Protein AF-A0A6A8MG84-F1 (afdb_monomer)

pLDDT: mean 74.27, std 8.06, range [49.62, 83.44]

Sequence (90 aa):
MKKWYEKYRKQGRYLLLGILALVTLAAPWSKKAELGDLLVIPWLLILFEEANYYLAKKYRPLAAILLACLLDFLAAALYLAYNFWISGIR

Solvent-accessible surface area (backbone atoms only — not comparable to full-atom values): 4833 Å² total; per-residue (Å²): 111,71,71,57,55,55,50,54,51,51,51,51,51,54,51,49,53,52,52,49,50,52,51,32,68,46,18,56,79,71,77,40,40,69,59,13,62,64,44,43,55,61,50,44,51,54,49,37,54,51,43,34,57,56,28,52,75,76,43,64,61,67,65,22,47,54,50,27,53,51,50,46,52,50,51,51,52,52,49,53,52,49,52,53,52,55,61,72,74,104

Foldseek 3Di:
DVVVVVVVVVVVLVVVLVVLVVCLLCCLVVVNNVVSVVSLVVSLVSQLVVQQVVCVVPHDNVVSNVVSVVVSVVVVVVSVVSSVVSVVVD

Radius of gyration: 15.6 Å; Cα contacts (8 Å, |Δi|>4): 44; chains: 1; bounding box: 34×24×51 Å

Nearest PDB structures (foldseek):
  4v48-assembly1_BT  TM=6.109E-01  e=3.850E+00  Escherichia coli
  8b0x-assembly1_T  TM=6.186E-01  e=4.084E+00  Escherichia coli B
  6gow-assembly1_E  TM=4.979E-01  e=9.322E+00  Bacillus subtilis

Mean predicted aligned error: 8.86 Å

Secondary structure (DSSP, 8-state):
-HHHHHHHHHHHHHHHHHHHHHHHHHGGGGT-HHHHHHHHHHHHHHHHHHHHHHHHTTS-HHHHHHHHHHHHHHHHHHHHHHHHHHHHH-

Structure (mmCIF, N/CA/C/O backbone):
data_AF-A0A6A8MG84-F1
#
_entry.id   AF-A0A6A8MG84-F1
#
loop_
_atom_site.group_PDB
_atom_site.id
_atom_site.type_symbol
_atom_site.label_atom_id
_atom_site.label_alt_id
_atom_site.label_comp_id
_atom_site.label_asym_id
_atom_site.label_entity_id
_atom_site.label_seq_id
_atom_site.pdbx_PDB_ins_code
_atom_site.Cartn_x
_atom_site.Cartn_y
_atom_site.Cartn_z
_atom_site.occupancy
_atom_site.B_iso_or_equiv
_atom_site.auth_seq_id
_atom_site.auth_comp_id
_atom_site.auth_asym_id
_atom_site.auth_atom_id
_atom_site.pdbx_PDB_model_num
ATOM 1 N N . MET A 1 1 ? -0.307 15.090 27.031 1.00 49.62 1 MET A N 1
ATOM 2 C CA . MET A 1 1 ? 0.788 14.674 26.119 1.00 49.62 1 MET A CA 1
ATOM 3 C C . MET A 1 1 ? 0.470 13.446 25.255 1.00 49.62 1 MET A C 1
ATOM 5 O O . MET A 1 1 ? 0.732 13.526 24.063 1.00 49.62 1 MET A O 1
ATOM 9 N N . LYS A 1 2 ? -0.148 12.362 25.766 1.00 53.53 2 LYS A N 1
ATOM 10 C CA . LYS A 1 2 ? -0.503 11.158 24.963 1.00 53.53 2 LYS A CA 1
ATOM 11 C C . LYS A 1 2 ? -1.269 11.447 23.654 1.00 53.53 2 LYS A C 1
ATOM 13 O O . LYS A 1 2 ? -0.873 10.962 22.603 1.00 53.53 2 LYS A O 1
ATOM 18 N N . LYS A 1 3 ? -2.289 12.317 23.696 1.00 56.34 3 LYS A N 1
ATOM 19 C CA . LYS A 1 3 ? -3.100 12.682 22.512 1.00 56.34 3 LYS A CA 1
ATOM 20 C C . LYS A 1 3 ? -2.324 13.437 21.421 1.00 56.34 3 LYS A C 1
ATOM 22 O O . LYS A 1 3 ? -2.682 13.345 20.253 1.00 56.34 3 LYS A O 1
ATOM 27 N N . TRP A 1 4 ? -1.282 14.189 21.790 1.00 53.66 4 TRP A N 1
ATOM 28 C CA . TRP A 1 4 ? -0.431 14.908 20.833 1.00 53.66 4 TRP A CA 1
ATOM 29 C C . TRP A 1 4 ? 0.444 13.896 20.090 1.00 53.66 4 TRP A C 1
ATOM 31 O O . TRP A 1 4 ? 0.360 13.792 18.873 1.00 53.66 4 TRP A O 1
ATOM 41 N N . TYR A 1 5 ? 1.151 13.037 20.827 1.00 58.31 5 TYR A N 1
ATOM 42 C CA . TYR A 1 5 ? 2.000 11.995 20.247 1.00 58.31 5 TYR A CA 1
ATOM 43 C C . TYR A 1 5 ? 1.228 11.044 19.314 1.00 58.31 5 TYR A C 1
ATOM 45 O O . TYR A 1 5 ? 1.680 10.758 18.212 1.00 58.31 5 TYR A O 1
ATOM 53 N N . GLU A 1 6 ? 0.016 10.625 19.692 1.00 63.06 6 GLU A N 1
ATOM 54 C CA . GLU A 1 6 ? -0.846 9.802 18.829 1.00 63.06 6 GLU A CA 1
ATOM 55 C C . GLU A 1 6 ? -1.291 10.520 17.545 1.00 63.06 6 GLU A C 1
ATOM 57 O O . GLU A 1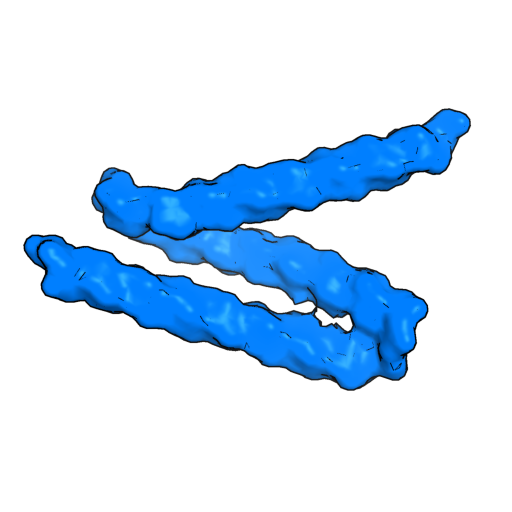 6 ? -1.371 9.890 16.487 1.00 63.06 6 GLU A O 1
ATOM 62 N N . LYS A 1 7 ? -1.549 11.835 17.605 1.00 60.75 7 LYS A N 1
ATOM 63 C CA . LYS A 1 7 ? -1.949 12.636 16.438 1.00 60.75 7 LYS A CA 1
ATOM 64 C C . LYS A 1 7 ? -0.797 12.793 15.440 1.00 60.75 7 LYS A C 1
ATOM 66 O O . LYS A 1 7 ? -0.996 12.538 14.254 1.00 60.75 7 LYS A O 1
ATOM 71 N N . TYR A 1 8 ? 0.401 13.143 15.911 1.00 64.88 8 TYR A N 1
ATOM 72 C CA . TYR A 1 8 ? 1.578 13.294 15.044 1.00 64.88 8 TYR A CA 1
ATOM 73 C C . TYR A 1 8 ? 2.105 11.947 14.540 1.00 64.88 8 TYR A C 1
ATOM 75 O O . TYR A 1 8 ? 2.539 11.857 13.396 1.00 64.88 8 TYR A O 1
ATOM 83 N N . ARG A 1 9 ? 1.976 10.869 15.326 1.00 72.38 9 ARG A N 1
ATOM 84 C CA . ARG A 1 9 ? 2.290 9.506 14.871 1.00 72.38 9 ARG A CA 1
ATOM 85 C C . ARG A 1 9 ? 1.398 9.077 13.704 1.00 72.38 9 ARG A C 1
ATOM 87 O O . ARG A 1 9 ? 1.898 8.492 12.748 1.00 72.38 9 ARG A O 1
ATOM 94 N N . LYS A 1 10 ? 0.098 9.393 13.748 1.00 70.25 10 LYS A N 1
ATOM 95 C CA . LYS A 1 10 ? -0.821 9.145 12.623 1.00 70.25 10 LYS A CA 1
ATOM 96 C C . LYS A 1 10 ? -0.462 9.976 11.396 1.00 70.25 10 LYS A C 1
ATOM 98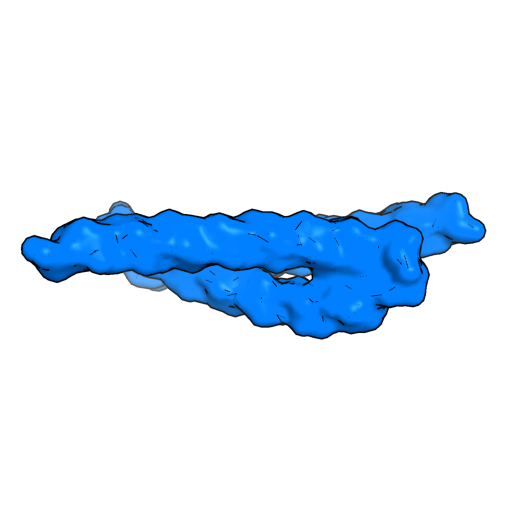 O O . LYS A 1 10 ? -0.367 9.426 10.308 1.00 70.25 10 LYS A O 1
ATOM 103 N N . GLN A 1 11 ? -0.208 11.272 11.574 1.00 74.56 11 GLN A N 1
ATOM 104 C CA . GLN A 1 11 ? 0.209 12.145 10.473 1.00 74.56 11 GLN A CA 1
ATOM 105 C C . GLN A 1 11 ? 1.508 11.659 9.821 1.00 74.56 11 GLN A C 1
ATOM 107 O O . GLN A 1 11 ? 1.568 11.579 8.601 1.00 74.56 11 GLN A O 1
ATOM 112 N N . GLY A 1 12 ? 2.498 11.247 10.618 1.00 77.19 12 GLY A N 1
ATOM 113 C CA . GLY A 1 12 ? 3.744 10.669 10.117 1.00 77.19 12 GLY A CA 1
ATOM 114 C C . GLY A 1 12 ? 3.530 9.386 9.312 1.00 77.19 12 GLY A C 1
ATOM 115 O O . GLY A 1 12 ? 4.131 9.238 8.254 1.00 77.19 12 GLY A O 1
ATOM 116 N N . ARG A 1 13 ? 2.629 8.491 9.751 1.00 78.50 13 ARG A N 1
ATOM 117 C CA . ARG A 1 13 ? 2.270 7.279 8.987 1.00 78.50 13 ARG A CA 1
ATOM 118 C C . ARG A 1 13 ? 1.619 7.613 7.641 1.00 78.50 13 ARG A C 1
ATOM 120 O O . ARG A 1 13 ? 2.021 7.033 6.640 1.00 78.50 13 ARG A O 1
ATOM 127 N N . TYR A 1 14 ? 0.672 8.554 7.588 1.00 78.56 14 TYR A N 1
ATOM 128 C CA . TYR A 1 14 ? 0.060 8.960 6.311 1.00 78.56 14 TYR A CA 1
ATOM 129 C C . TYR A 1 14 ? 1.050 9.657 5.380 1.00 78.56 14 TYR A C 1
ATOM 131 O O . TYR A 1 14 ? 1.005 9.446 4.172 1.00 78.56 14 TYR A O 1
ATOM 139 N N . LEU A 1 15 ? 1.958 10.460 5.937 1.00 81.06 15 LEU A N 1
ATOM 140 C CA . LEU A 1 15 ? 3.001 11.117 5.158 1.00 81.06 15 LEU A CA 1
ATOM 141 C C . LEU A 1 15 ? 3.956 10.080 4.548 1.00 81.06 15 LEU A C 1
ATOM 143 O O . LEU A 1 15 ? 4.245 10.142 3.359 1.00 81.06 15 LEU A O 1
ATOM 147 N N . LEU A 1 16 ? 4.369 9.082 5.340 1.00 81.88 16 LEU A N 1
ATOM 148 C CA . LEU A 1 16 ? 5.155 7.937 4.873 1.00 81.88 16 LEU A CA 1
ATOM 149 C C . LEU A 1 16 ? 4.426 7.148 3.784 1.00 81.88 16 LEU A C 1
ATOM 151 O O . LEU A 1 16 ? 5.033 6.866 2.761 1.00 81.88 16 LEU A O 1
ATOM 155 N N . LEU A 1 17 ? 3.137 6.845 3.96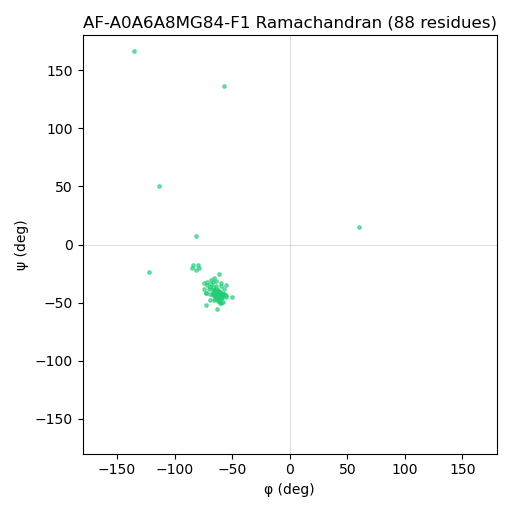3 1.00 82.19 17 LEU A N 1
ATOM 156 C CA . LEU A 1 17 ? 2.304 6.178 2.954 1.00 82.19 17 LEU A CA 1
ATOM 157 C C . LEU A 1 17 ? 2.241 6.957 1.635 1.00 82.19 17 LEU A C 1
ATOM 159 O O . LEU A 1 17 ? 2.335 6.356 0.567 1.00 82.19 17 LEU A O 1
ATOM 163 N N . GLY A 1 18 ? 2.095 8.282 1.709 1.00 81.00 18 GLY A N 1
ATOM 164 C CA . GLY A 1 18 ? 2.083 9.152 0.534 1.00 81.00 18 GLY A CA 1
ATOM 165 C C . GLY A 1 18 ? 3.433 9.189 -0.181 1.00 81.00 18 GLY A C 1
ATOM 166 O O . GLY A 1 18 ? 3.482 9.068 -1.402 1.00 81.00 18 GLY A O 1
ATOM 167 N N . ILE A 1 19 ? 4.536 9.291 0.568 1.00 82.50 19 ILE A N 1
ATOM 168 C CA . ILE A 1 19 ? 5.893 9.224 0.005 1.00 82.50 19 ILE A CA 1
ATOM 169 C C . ILE A 1 19 ? 6.130 7.859 -0.644 1.00 82.50 19 ILE A C 1
ATOM 171 O O . ILE A 1 19 ? 6.639 7.802 -1.761 1.00 82.50 19 ILE A O 1
ATOM 175 N N . LEU A 1 20 ? 5.728 6.772 0.024 1.00 83.38 20 LEU A N 1
ATOM 176 C CA . LEU A 1 20 ? 5.865 5.420 -0.504 1.00 83.38 20 LEU A CA 1
ATOM 177 C C . LEU A 1 20 ? 5.124 5.301 -1.839 1.00 83.38 20 LEU A C 1
ATOM 179 O O . LEU A 1 20 ? 5.762 4.923 -2.812 1.00 83.38 20 LEU A O 1
ATOM 183 N N . ALA A 1 21 ? 3.857 5.736 -1.903 1.00 80.94 21 ALA A N 1
ATOM 184 C CA . ALA A 1 21 ? 3.034 5.725 -3.117 1.00 80.94 21 ALA A CA 1
ATOM 185 C C . ALA A 1 21 ? 3.695 6.465 -4.290 1.00 80.94 21 ALA A C 1
ATOM 187 O O . ALA A 1 21 ? 3.723 5.969 -5.417 1.00 80.94 21 ALA A O 1
ATOM 188 N N . LEU A 1 22 ? 4.249 7.655 -4.026 1.00 82.25 22 LEU A N 1
ATOM 189 C CA . LEU A 1 22 ? 4.949 8.447 -5.038 1.00 82.25 22 LEU A CA 1
ATOM 190 C C . LEU A 1 22 ? 6.179 7.709 -5.570 1.00 82.25 22 LEU A C 1
ATOM 192 O O . LEU A 1 22 ? 6.394 7.675 -6.779 1.00 82.25 22 LEU A O 1
ATOM 196 N N . VAL A 1 23 ? 6.963 7.089 -4.684 1.00 81.81 23 VAL A N 1
ATOM 197 C CA . VAL A 1 23 ? 8.140 6.304 -5.076 1.00 81.81 23 VAL A CA 1
ATOM 198 C C . VAL A 1 23 ? 7.728 5.072 -5.884 1.00 81.81 23 VAL A C 1
ATOM 200 O O . VAL A 1 23 ? 8.364 4.787 -6.897 1.00 81.81 23 VAL A O 1
ATOM 203 N N . THR A 1 24 ? 6.650 4.379 -5.507 1.00 81.50 24 THR A N 1
ATOM 204 C CA . THR A 1 24 ? 6.169 3.192 -6.234 1.00 81.50 24 THR A CA 1
ATOM 205 C C . THR A 1 24 ? 5.697 3.529 -7.646 1.00 81.50 24 THR A C 1
ATOM 207 O O . THR A 1 24 ? 6.016 2.807 -8.587 1.00 81.50 24 THR A O 1
ATOM 210 N N . LEU A 1 25 ? 4.974 4.643 -7.808 1.00 80.19 25 LEU A N 1
ATOM 211 C CA . LEU A 1 25 ? 4.471 5.107 -9.106 1.00 80.19 25 LEU A CA 1
ATOM 212 C C . LEU A 1 25 ? 5.571 5.714 -9.984 1.00 80.19 25 LEU A C 1
ATOM 214 O O . LEU A 1 25 ? 5.535 5.575 -11.202 1.00 80.19 25 LEU A O 1
ATOM 218 N N . ALA A 1 26 ? 6.567 6.374 -9.393 1.00 81.75 26 ALA A N 1
ATOM 219 C CA . ALA A 1 26 ? 7.678 6.965 -10.139 1.00 81.75 26 ALA A CA 1
ATOM 220 C C . ALA A 1 26 ? 8.769 5.942 -10.512 1.00 81.75 26 ALA A C 1
ATOM 222 O O . ALA A 1 26 ? 9.528 6.162 -11.461 1.00 81.75 26 ALA A O 1
ATOM 223 N N . ALA A 1 27 ? 8.864 4.815 -9.799 1.00 81.06 27 ALA A N 1
ATOM 224 C CA . ALA A 1 27 ? 9.895 3.800 -10.017 1.00 81.06 27 ALA A CA 1
ATOM 225 C C . ALA A 1 27 ? 9.967 3.260 -11.469 1.00 81.06 27 ALA A C 1
ATOM 227 O O . ALA A 1 27 ? 11.081 3.220 -12.012 1.00 81.06 27 ALA A O 1
ATOM 228 N N . PRO A 1 28 ? 8.850 2.958 -12.164 1.00 76.31 28 PRO A N 1
ATOM 229 C CA . PRO A 1 28 ? 8.857 2.505 -13.564 1.00 76.31 28 PRO A CA 1
ATOM 230 C C . PRO A 1 28 ? 9.488 3.516 -14.542 1.00 76.31 28 PRO A C 1
ATOM 232 O O . PRO A 1 28 ? 10.238 3.142 -15.456 1.00 76.31 28 PRO A O 1
ATOM 235 N N . TRP A 1 29 ? 9.289 4.819 -14.303 1.00 77.88 29 TRP A N 1
ATOM 236 C CA . TRP A 1 29 ? 9.897 5.896 -15.098 1.00 77.88 29 TRP A CA 1
ATOM 237 C C . TRP A 1 29 ? 11.416 5.948 -14.937 1.00 77.88 29 TRP A C 1
ATOM 239 O O . TRP A 1 29 ? 12.134 6.231 -15.895 1.00 77.88 29 TRP A O 1
ATOM 249 N N . SER A 1 30 ? 11.933 5.590 -13.761 1.00 76.94 30 SER A N 1
ATOM 250 C CA . SER A 1 30 ? 13.364 5.674 -13.434 1.00 76.94 30 SER A CA 1
ATOM 251 C C . SER A 1 30 ? 14.221 4.502 -13.943 1.00 76.94 30 SER A C 1
ATOM 253 O O . SER A 1 30 ? 15.396 4.413 -13.596 1.00 76.94 30 SER A O 1
ATOM 255 N N . LYS A 1 31 ? 13.646 3.591 -14.749 1.00 72.38 31 LYS A N 1
ATOM 256 C CA . LYS A 1 31 ? 14.256 2.299 -15.148 1.00 72.38 31 LYS A CA 1
ATOM 257 C C . LYS A 1 31 ? 14.572 1.369 -13.961 1.00 72.38 31 LYS A C 1
ATOM 259 O O . LYS A 1 31 ? 15.293 0.395 -14.129 1.00 72.38 31 LYS A O 1
ATOM 264 N N . LYS A 1 32 ? 14.012 1.643 -12.778 1.00 79.56 32 LYS A N 1
ATOM 265 C CA . LYS A 1 32 ? 14.112 0.808 -11.572 1.00 79.56 32 LYS A CA 1
ATOM 266 C C . LYS A 1 32 ? 12.742 0.235 -11.202 1.00 79.56 32 LYS A C 1
ATOM 268 O O . LYS A 1 32 ? 12.297 0.380 -10.067 1.00 79.56 32 LYS A O 1
ATOM 273 N N . ALA A 1 33 ? 12.058 -0.370 -12.174 1.00 76.06 33 ALA A N 1
ATOM 274 C CA . ALA A 1 33 ? 10.719 -0.934 -11.982 1.00 76.06 33 ALA A CA 1
ATOM 275 C C . ALA A 1 33 ? 10.692 -1.982 -10.853 1.00 76.06 33 ALA A C 1
ATOM 277 O O . ALA A 1 33 ? 9.808 -1.926 -10.008 1.00 76.06 33 ALA A O 1
ATOM 278 N N . GLU A 1 34 ? 11.743 -2.801 -10.741 1.00 80.25 34 GLU A N 1
ATOM 279 C CA . GLU A 1 34 ? 11.912 -3.809 -9.679 1.00 80.25 34 GLU A CA 1
ATOM 280 C C . GLU A 1 34 ? 11.831 -3.220 -8.260 1.00 80.25 34 GLU A C 1
ATOM 282 O O . GLU A 1 34 ? 11.313 -3.844 -7.338 1.00 80.25 34 GLU A O 1
ATOM 287 N N . LEU A 1 35 ? 12.319 -1.988 -8.075 1.00 79.12 35 LEU A N 1
ATOM 288 C CA . LEU A 1 35 ? 12.246 -1.266 -6.802 1.00 79.12 35 LEU A CA 1
ATOM 289 C C . LEU A 1 35 ? 10.814 -0.809 -6.501 1.00 79.12 35 LEU A C 1
ATOM 291 O O . LEU A 1 35 ? 10.408 -0.795 -5.344 1.00 79.12 35 LEU A O 1
ATOM 295 N N . GLY A 1 36 ? 10.050 -0.452 -7.535 1.00 78.56 36 GLY A N 1
ATOM 296 C CA . GLY A 1 36 ? 8.620 -0.171 -7.425 1.00 78.56 36 GLY A CA 1
ATOM 297 C C . GLY A 1 36 ? 7.836 -1.422 -7.048 1.00 78.56 36 GLY A C 1
ATOM 298 O O . GLY A 1 36 ? 7.084 -1.389 -6.079 1.00 78.56 36 GLY A O 1
ATOM 299 N N . ASP A 1 37 ? 8.090 -2.537 -7.730 1.00 78.38 37 ASP A N 1
ATOM 300 C CA . ASP A 1 37 ? 7.434 -3.818 -7.456 1.00 78.38 37 ASP A CA 1
ATOM 301 C C . ASP A 1 37 ? 7.719 -4.298 -6.022 1.00 78.38 37 ASP A C 1
ATOM 303 O O . ASP A 1 37 ? 6.813 -4.731 -5.308 1.00 78.38 37 ASP A O 1
ATOM 307 N N . LEU A 1 38 ? 8.960 -4.137 -5.545 1.00 82.69 38 LEU A N 1
ATOM 308 C CA . LEU A 1 38 ? 9.333 -4.462 -4.166 1.00 82.69 38 LEU A CA 1
ATOM 309 C C . LEU A 1 38 ? 8.597 -3.582 -3.142 1.00 82.69 38 LEU A C 1
ATOM 311 O O . LEU A 1 38 ? 8.225 -4.056 -2.069 1.00 82.69 38 LEU A O 1
ATOM 315 N N . LEU A 1 39 ? 8.404 -2.297 -3.452 1.00 82.69 39 LEU A N 1
ATOM 316 C CA . LEU A 1 39 ? 7.786 -1.323 -2.551 1.00 82.69 39 LEU A CA 1
ATOM 317 C C . LEU A 1 39 ? 6.251 -1.342 -2.600 1.00 82.69 39 LEU A C 1
ATOM 319 O O . LEU A 1 39 ? 5.621 -0.870 -1.652 1.00 82.69 39 LEU A O 1
ATOM 323 N N . VAL A 1 40 ? 5.638 -1.914 -3.643 1.00 81.69 40 VAL A N 1
ATOM 324 C CA . VAL A 1 40 ? 4.172 -1.976 -3.770 1.00 81.69 40 VAL A CA 1
ATOM 325 C C . VAL A 1 40 ? 3.555 -2.911 -2.735 1.00 81.69 40 VAL A C 1
ATOM 327 O O . VAL A 1 40 ? 2.514 -2.597 -2.170 1.00 81.69 40 VAL A O 1
ATOM 330 N N . ILE A 1 41 ? 4.224 -4.021 -2.414 1.00 79.56 41 ILE A N 1
ATOM 331 C CA . ILE A 1 41 ? 3.755 -4.995 -1.418 1.00 79.56 41 ILE A CA 1
ATOM 332 C C . ILE A 1 41 ? 3.658 -4.373 -0.013 1.00 79.56 41 ILE A C 1
ATOM 334 O O . ILE A 1 41 ? 2.576 -4.409 0.576 1.00 79.56 41 ILE A O 1
ATOM 338 N N . PRO A 1 42 ? 4.727 -3.773 0.554 1.00 77.62 42 PRO A N 1
ATOM 339 C CA . PRO A 1 42 ? 4.637 -3.115 1.852 1.00 77.62 42 PRO A CA 1
ATOM 340 C C . PRO A 1 42 ? 3.689 -1.912 1.822 1.00 77.62 42 PRO A C 1
ATOM 342 O O . PRO A 1 42 ? 3.029 -1.645 2.822 1.00 77.62 42 PRO A O 1
ATOM 345 N N . TRP A 1 43 ? 3.564 -1.212 0.690 1.00 80.00 43 TRP A N 1
ATOM 346 C CA . TRP A 1 43 ? 2.579 -0.142 0.540 1.00 80.00 43 TRP A CA 1
ATOM 347 C C . TRP A 1 43 ? 1.137 -0.647 0.676 1.00 80.00 43 TRP A C 1
ATOM 349 O O . TRP A 1 43 ? 0.369 -0.090 1.463 1.00 80.00 43 TRP A O 1
ATOM 359 N N . LEU A 1 44 ? 0.797 -1.732 -0.027 1.00 77.81 44 LEU A N 1
ATOM 360 C CA . LEU A 1 44 ? -0.516 -2.377 0.031 1.00 77.81 44 LEU A CA 1
ATOM 361 C C . LEU A 1 44 ? -0.808 -2.934 1.426 1.00 77.81 44 LEU A C 1
ATOM 363 O O . LEU A 1 44 ? -1.884 -2.703 1.957 1.00 77.81 44 LEU A O 1
ATOM 367 N N . LEU A 1 45 ? 0.165 -3.577 2.079 1.00 78.94 45 LEU A N 1
ATOM 368 C CA . LEU A 1 45 ? 0.005 -4.071 3.453 1.00 78.94 45 LEU A CA 1
ATOM 369 C C . LEU A 1 45 ? -0.340 -2.954 4.447 1.00 78.94 45 LEU A C 1
ATOM 371 O O . LEU A 1 45 ? -1.223 -3.120 5.287 1.00 78.94 45 LEU A O 1
ATOM 375 N N . ILE A 1 46 ? 0.334 -1.804 4.356 1.00 78.81 46 ILE A N 1
ATOM 376 C CA . ILE A 1 46 ? 0.052 -0.677 5.254 1.00 78.81 46 ILE A CA 1
ATOM 377 C C . ILE A 1 46 ? -1.318 -0.061 4.924 1.00 78.81 46 ILE A C 1
ATOM 379 O O . ILE A 1 46 ? -2.057 0.300 5.841 1.00 78.81 46 ILE A O 1
ATOM 383 N N . LEU A 1 47 ? -1.684 0.036 3.641 1.00 78.06 47 LEU A N 1
ATOM 384 C CA . LEU A 1 47 ? -3.021 0.465 3.218 1.00 78.06 47 LEU A CA 1
ATOM 385 C C . LEU A 1 47 ? -4.116 -0.467 3.749 1.00 78.06 47 LEU A C 1
ATOM 387 O O . LEU A 1 47 ? -5.108 0.024 4.287 1.00 78.06 47 LEU A O 1
ATOM 391 N N . PHE A 1 48 ? -3.906 -1.781 3.674 1.00 75.69 48 PHE A N 1
ATOM 392 C CA . PHE A 1 48 ? -4.812 -2.800 4.192 1.00 75.69 48 PHE A CA 1
ATOM 393 C C . PHE A 1 48 ? -5.035 -2.670 5.698 1.00 75.69 48 PHE A C 1
ATOM 395 O O . PHE A 1 48 ? -6.177 -2.647 6.161 1.00 75.69 48 PHE A O 1
ATOM 402 N N . GLU A 1 49 ? -3.956 -2.564 6.484 1.00 76.44 49 GLU A N 1
ATOM 403 C CA . GLU A 1 49 ? -4.045 -2.378 7.938 1.00 76.44 49 GLU A CA 1
ATOM 404 C C . GLU A 1 49 ? -4.835 -1.117 8.294 1.00 76.44 49 GLU A C 1
ATOM 406 O O . GLU A 1 49 ? -5.678 -1.124 9.197 1.00 76.44 49 GLU A O 1
ATOM 411 N N . GLU A 1 50 ? -4.580 -0.030 7.571 1.00 75.38 50 GLU A N 1
ATOM 412 C CA . GLU A 1 50 ? -5.202 1.255 7.844 1.00 75.38 50 GLU A CA 1
ATOM 413 C C . GLU A 1 50 ? -6.683 1.249 7.428 1.00 75.38 50 GLU A C 1
ATOM 415 O O . GLU A 1 50 ? -7.542 1.698 8.194 1.00 75.38 50 GLU A O 1
ATOM 420 N N . ALA A 1 51 ? -7.012 0.658 6.274 1.00 72.69 51 ALA A N 1
ATOM 421 C CA . ALA A 1 51 ? -8.384 0.438 5.824 1.00 72.69 51 ALA A CA 1
ATOM 422 C C . ALA A 1 51 ? -9.159 -0.438 6.816 1.00 72.69 51 ALA A C 1
ATOM 424 O O . ALA A 1 51 ? -10.261 -0.067 7.225 1.00 72.69 51 ALA A O 1
ATOM 425 N N . ASN A 1 52 ? -8.564 -1.539 7.286 1.00 71.12 52 ASN A N 1
ATOM 426 C CA . ASN A 1 52 ? -9.153 -2.391 8.318 1.00 71.12 52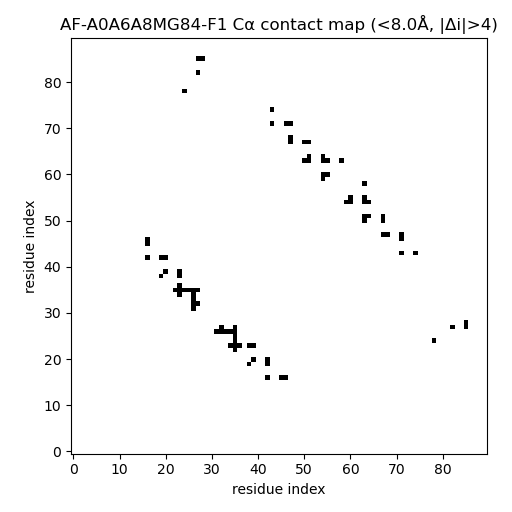 ASN A CA 1
ATOM 427 C C . ASN A 1 52 ? -9.396 -1.638 9.621 1.00 71.12 52 ASN A C 1
ATOM 429 O O . ASN A 1 52 ? -10.477 -1.753 10.194 1.00 71.12 52 ASN A O 1
ATOM 433 N N . TYR A 1 53 ? -8.439 -0.832 10.085 1.00 72.94 53 TYR A N 1
ATOM 434 C CA . TYR A 1 53 ? -8.611 -0.031 11.296 1.00 72.94 53 TYR A CA 1
ATOM 435 C C . TYR A 1 53 ? -9.779 0.962 11.170 1.00 72.94 53 TYR A C 1
ATOM 437 O O . TYR A 1 53 ? -10.591 1.095 12.091 1.00 72.94 53 TYR A O 1
ATOM 445 N N . TYR A 1 54 ? -9.899 1.653 10.031 1.00 67.56 54 TYR A N 1
ATOM 446 C CA . TYR A 1 54 ? -11.003 2.588 9.792 1.00 67.56 54 TYR A CA 1
ATOM 447 C C . TYR A 1 54 ? -12.350 1.886 9.634 1.00 67.56 54 TYR A C 1
ATOM 449 O O . TYR A 1 54 ? -13.355 2.353 10.180 1.00 67.56 54 TYR A O 1
ATOM 457 N N . LEU A 1 55 ? -12.383 0.772 8.905 1.00 67.06 55 LEU A N 1
ATOM 458 C CA . LEU A 1 55 ? -13.609 0.042 8.617 1.00 67.06 55 LEU A CA 1
ATOM 459 C C . LEU A 1 55 ? -14.107 -0.737 9.839 1.00 67.06 55 LEU A C 1
ATOM 461 O O . LEU A 1 55 ? -15.303 -0.693 10.112 1.00 67.06 55 LEU A O 1
ATOM 465 N N . ALA A 1 56 ? -13.224 -1.333 10.646 1.00 66.62 56 ALA A N 1
ATOM 466 C CA . ALA A 1 56 ? -13.589 -1.980 11.912 1.00 66.62 56 ALA A CA 1
ATOM 467 C C . ALA A 1 56 ? -14.201 -0.999 12.927 1.00 66.62 56 ALA A C 1
ATOM 469 O O . ALA A 1 56 ? -14.988 -1.392 13.784 1.00 66.62 56 ALA A O 1
ATOM 470 N N . LYS A 1 57 ? -13.878 0.296 12.819 1.00 67.94 57 LYS A N 1
ATOM 471 C CA . LYS A 1 57 ? -14.459 1.344 13.667 1.00 67.94 57 LYS A CA 1
ATOM 472 C C . LYS A 1 57 ? -15.870 1.769 13.233 1.00 67.94 57 LYS A C 1
ATOM 474 O O . LYS A 1 57 ? -16.576 2.384 14.029 1.00 67.94 57 LYS A O 1
ATOM 479 N N . LYS A 1 58 ? -16.270 1.499 11.983 1.00 64.44 58 LYS A N 1
ATOM 480 C CA . LYS A 1 58 ? -17.501 2.040 11.370 1.00 64.44 58 LYS A CA 1
ATOM 481 C C . LYS A 1 58 ? -18.485 0.972 10.864 1.00 64.44 58 LYS A C 1
ATOM 483 O O . LYS A 1 58 ? -19.672 1.265 10.775 1.00 64.44 58 LYS A O 1
ATOM 488 N N . TYR A 1 59 ? -18.031 -0.244 10.562 1.00 60.25 59 TYR A N 1
ATOM 489 C CA . TYR A 1 59 ? -18.820 -1.325 9.957 1.00 60.25 59 TYR A CA 1
ATOM 490 C C . TYR A 1 59 ? -18.585 -2.683 10.645 1.00 60.25 59 TYR A C 1
ATOM 492 O O . TYR A 1 59 ? -17.637 -2.851 11.409 1.00 60.25 59 TYR A O 1
ATOM 500 N N . ARG A 1 60 ? -19.451 -3.678 10.367 1.00 61.06 60 ARG A N 1
ATOM 501 C CA . ARG A 1 60 ? -19.269 -5.066 10.841 1.00 61.06 60 ARG A CA 1
ATOM 502 C C . ARG A 1 60 ? -17.909 -5.619 10.364 1.00 61.06 60 ARG A C 1
ATOM 504 O O . ARG A 1 60 ? -17.590 -5.467 9.183 1.00 61.06 60 ARG A O 1
ATOM 511 N N . PRO A 1 61 ? -17.151 -6.319 11.230 1.00 66.38 61 PRO A N 1
ATOM 512 C CA . PRO A 1 61 ? -15.736 -6.633 11.001 1.00 66.38 61 PRO A CA 1
ATOM 513 C C . PRO A 1 61 ? -15.466 -7.462 9.734 1.00 66.38 61 PRO A C 1
ATOM 515 O O . PRO A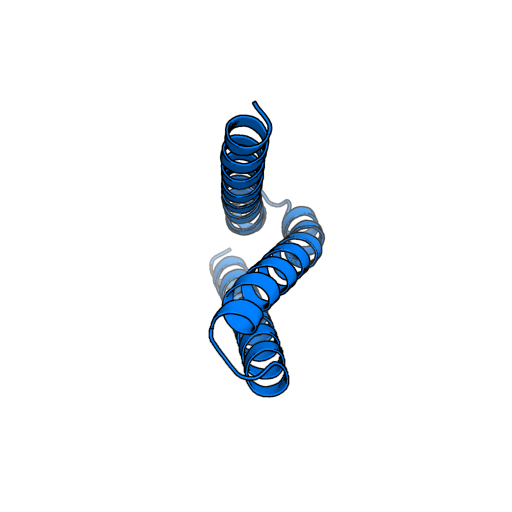 1 61 ? -14.461 -7.245 9.074 1.00 66.38 61 PRO A O 1
ATOM 518 N N . LEU A 1 62 ? -16.374 -8.355 9.329 1.00 67.88 62 LEU A N 1
ATOM 519 C CA . LEU A 1 62 ? -16.195 -9.181 8.123 1.00 67.88 62 LEU A CA 1
ATOM 520 C C . LEU A 1 62 ? -16.352 -8.399 6.809 1.00 67.88 62 LEU A C 1
ATOM 522 O O . LEU A 1 62 ? -15.566 -8.587 5.886 1.00 67.88 62 LEU A O 1
ATOM 526 N N . ALA A 1 63 ? -17.340 -7.503 6.720 1.00 69.69 63 ALA A N 1
ATOM 527 C CA . ALA A 1 63 ? -17.561 -6.686 5.522 1.00 69.69 63 ALA A CA 1
ATOM 528 C C . ALA A 1 6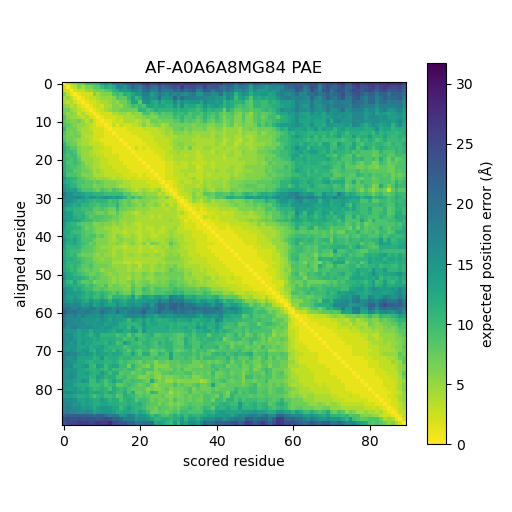3 ? -16.427 -5.668 5.318 1.00 69.69 63 ALA A C 1
ATOM 530 O O . ALA A 1 63 ? -16.042 -5.378 4.190 1.00 69.69 63 ALA A O 1
ATOM 531 N N . ALA A 1 64 ? -15.872 -5.171 6.425 1.00 66.56 64 ALA A N 1
AT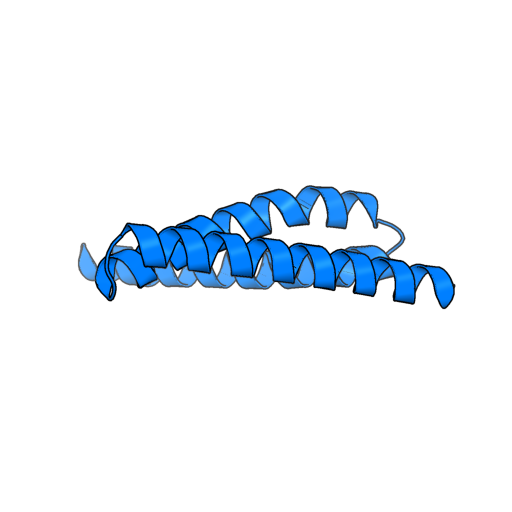OM 532 C CA . ALA A 1 64 ? -14.695 -4.313 6.458 1.00 66.56 64 ALA A CA 1
ATOM 533 C C . ALA A 1 64 ? -13.458 -4.995 5.853 1.00 66.56 64 ALA A C 1
ATOM 535 O O . ALA A 1 64 ? -12.824 -4.433 4.964 1.00 66.56 64 ALA A O 1
ATOM 536 N N . ILE A 1 65 ? -13.163 -6.220 6.298 1.00 69.69 65 ILE A N 1
ATOM 537 C CA . ILE A 1 65 ? -12.018 -7.005 5.818 1.00 69.69 65 ILE A CA 1
ATOM 538 C C . ILE A 1 65 ? -12.170 -7.329 4.330 1.00 69.69 65 ILE A C 1
ATOM 540 O O . ILE A 1 65 ? -11.236 -7.125 3.561 1.00 69.69 65 ILE A O 1
ATOM 544 N N . LEU A 1 66 ? -13.361 -7.766 3.908 1.00 73.88 66 LEU A N 1
ATOM 545 C CA . LEU A 1 66 ? -13.656 -8.034 2.496 1.00 73.88 66 LEU A CA 1
ATOM 546 C C . LEU A 1 66 ? -13.458 -6.792 1.621 1.00 73.88 66 LEU A C 1
ATOM 548 O O . LEU A 1 66 ? -12.853 -6.884 0.556 1.00 73.88 66 LEU A O 1
ATOM 552 N N . LEU A 1 67 ? -13.935 -5.630 2.073 1.00 75.50 67 LEU A N 1
ATOM 553 C CA . LEU A 1 67 ? -13.774 -4.378 1.339 1.00 75.50 67 LEU A CA 1
ATOM 554 C C . LEU A 1 67 ? -12.303 -3.945 1.261 1.00 75.50 67 LEU A C 1
ATOM 556 O O . LEU A 1 67 ? -11.864 -3.514 0.200 1.00 75.50 67 LEU A O 1
ATOM 560 N N . ALA A 1 68 ? -11.545 -4.080 2.352 1.00 72.44 68 ALA A N 1
ATOM 561 C CA . ALA A 1 68 ? -10.116 -3.775 2.369 1.00 72.44 68 ALA A CA 1
ATOM 562 C C . ALA A 1 68 ? -9.344 -4.683 1.396 1.00 72.44 68 ALA A C 1
ATOM 564 O O . ALA A 1 68 ? -8.618 -4.174 0.547 1.00 72.44 68 ALA A O 1
ATOM 565 N N . CYS A 1 69 ? -9.600 -5.997 1.417 1.00 75.88 69 CYS A N 1
ATOM 566 C CA . CYS A 1 69 ? -9.002 -6.925 0.456 1.00 75.88 69 CYS A CA 1
ATOM 567 C C . CYS A 1 69 ? -9.345 -6.556 -0.995 1.00 75.88 69 CYS A C 1
ATOM 569 O O . CYS A 1 69 ? -8.470 -6.573 -1.856 1.00 75.88 69 CYS A O 1
ATOM 571 N N . LEU A 1 70 ? -10.606 -6.210 -1.286 1.00 79.69 70 LEU A N 1
ATOM 572 C CA . LEU A 1 70 ? -11.021 -5.804 -2.634 1.00 79.69 70 LEU A CA 1
ATOM 573 C C . LEU A 1 70 ? -10.299 -4.536 -3.109 1.00 79.69 70 LEU A C 1
ATOM 575 O O . LEU A 1 70 ? -9.930 -4.452 -4.279 1.00 79.69 70 LEU A O 1
ATOM 579 N N . LEU A 1 71 ? -10.087 -3.566 -2.217 1.00 78.00 71 LEU A N 1
ATOM 580 C CA . LEU A 1 71 ? -9.349 -2.343 -2.532 1.00 78.00 71 LEU A CA 1
ATOM 581 C C . LEU A 1 71 ? -7.873 -2.627 -2.829 1.00 78.00 71 LEU A C 1
ATOM 583 O O . LEU A 1 71 ? -7.339 -2.047 -3.773 1.00 78.00 71 LEU A O 1
ATOM 587 N N . ASP A 1 72 ? -7.240 -3.547 -2.101 1.00 74.44 72 ASP A N 1
ATOM 588 C CA . ASP A 1 72 ? -5.855 -3.946 -2.379 1.00 74.44 72 ASP A CA 1
ATOM 589 C C . ASP A 1 72 ? -5.729 -4.672 -3.719 1.00 74.44 72 ASP A C 1
ATOM 591 O O . ASP A 1 72 ? -4.824 -4.377 -4.500 1.00 74.44 72 ASP A O 1
ATOM 595 N N . PHE A 1 73 ? -6.664 -5.577 -4.032 1.00 79.12 73 PHE A N 1
ATOM 596 C CA . PHE A 1 73 ? -6.715 -6.233 -5.342 1.00 79.12 73 PHE A CA 1
ATOM 597 C C . PHE A 1 73 ? -6.895 -5.221 -6.474 1.00 79.12 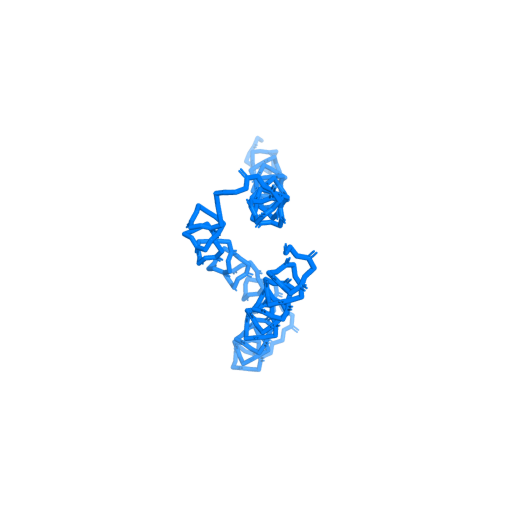73 PHE A C 1
ATOM 599 O O . PHE A 1 73 ? -6.220 -5.316 -7.500 1.00 79.12 73 PHE A O 1
ATOM 606 N N . LEU A 1 74 ? -7.773 -4.231 -6.287 1.00 83.44 74 LEU A N 1
ATOM 607 C CA . LEU A 1 74 ? -7.978 -3.158 -7.256 1.00 83.44 74 LEU A CA 1
ATOM 608 C C . LEU A 1 74 ? -6.699 -2.329 -7.442 1.00 83.44 74 LEU A C 1
ATOM 610 O O . LEU A 1 74 ? -6.310 -2.050 -8.574 1.00 83.44 74 LEU A O 1
ATOM 614 N N . ALA A 1 75 ? -6.024 -1.962 -6.351 1.00 77.38 75 ALA A N 1
ATOM 615 C CA . ALA A 1 75 ? -4.782 -1.199 -6.393 1.00 77.38 75 ALA A CA 1
ATOM 616 C C . ALA A 1 75 ? -3.651 -1.978 -7.087 1.00 77.38 75 ALA A C 1
ATOM 618 O O . ALA A 1 75 ? -2.938 -1.409 -7.914 1.00 77.38 75 ALA A O 1
ATOM 619 N N . ALA A 1 76 ? -3.532 -3.283 -6.829 1.00 77.50 76 ALA A N 1
ATOM 620 C CA . ALA A 1 76 ? -2.581 -4.154 -7.516 1.00 77.50 76 ALA A CA 1
ATOM 621 C C . ALA A 1 76 ? -2.886 -4.273 -9.020 1.00 77.50 76 ALA A C 1
ATOM 623 O O . ALA A 1 76 ? -1.980 -4.164 -9.846 1.00 77.50 76 ALA A O 1
ATOM 624 N N . ALA A 1 77 ? -4.160 -4.435 -9.396 1.00 82.31 77 ALA A N 1
ATOM 625 C CA . ALA A 1 77 ? -4.576 -4.489 -10.797 1.00 82.31 77 ALA A CA 1
ATOM 626 C C . ALA A 1 77 ? -4.295 -3.169 -11.534 1.00 82.31 77 ALA A C 1
ATOM 628 O O . ALA A 1 77 ? -3.776 -3.182 -12.651 1.00 82.31 77 ALA A O 1
ATOM 629 N N . LEU A 1 78 ? -4.580 -2.028 -10.897 1.00 83.19 78 LEU A N 1
ATOM 630 C CA . LEU A 1 78 ? -4.265 -0.701 -11.432 1.00 83.19 78 LEU A CA 1
ATOM 631 C C . LEU A 1 78 ? -2.755 -0.502 -11.600 1.00 83.19 78 LEU A C 1
ATOM 633 O O . LEU A 1 78 ? -2.325 0.045 -12.613 1.00 83.19 78 LEU A O 1
ATOM 637 N N . TYR A 1 79 ? -1.952 -0.976 -10.647 1.00 79.25 79 TYR A N 1
ATOM 638 C CA . TYR A 1 79 ? -0.495 -0.906 -10.726 1.00 79.25 79 TYR A CA 1
ATOM 639 C C . TYR A 1 79 ? 0.071 -1.762 -11.868 1.00 79.25 79 TYR A C 1
ATOM 641 O O . TYR A 1 79 ? 0.905 -1.288 -12.638 1.00 79.25 79 TYR A O 1
ATOM 649 N N . LEU A 1 80 ? -0.427 -2.989 -12.047 1.00 80.19 80 LEU A N 1
ATOM 650 C CA . LEU A 1 80 ? -0.042 -3.847 -13.172 1.00 80.19 80 LEU A CA 1
ATOM 651 C C . LEU A 1 80 ? -0.431 -3.229 -14.521 1.00 80.19 80 LEU A C 1
ATOM 653 O O . LEU A 1 80 ? 0.391 -3.194 -15.435 1.00 80.19 80 LEU A O 1
ATOM 657 N N . ALA A 1 81 ? -1.653 -2.700 -14.639 1.00 82.56 81 ALA A N 1
ATOM 658 C CA . ALA A 1 81 ? -2.111 -2.018 -15.848 1.00 82.56 81 ALA A CA 1
ATOM 659 C C . ALA A 1 81 ? -1.257 -0.778 -16.163 1.00 82.56 81 ALA A C 1
ATOM 661 O O . ALA A 1 81 ? -0.893 -0.546 -17.315 1.00 82.56 81 ALA A O 1
ATOM 662 N N . TYR A 1 82 ? -0.889 -0.013 -15.133 1.00 80.00 82 TYR A N 1
ATOM 663 C CA . TYR A 1 82 ? 0.018 1.125 -15.244 1.00 80.00 82 TYR A CA 1
ATOM 664 C C . TYR A 1 82 ? 1.411 0.712 -15.733 1.00 80.00 82 TYR A C 1
ATOM 666 O O . TYR A 1 82 ? 1.927 1.306 -16.680 1.00 80.00 82 TYR A O 1
ATOM 674 N N . ASN A 1 83 ? 2.001 -0.328 -15.138 1.00 76.69 83 ASN A N 1
ATOM 675 C CA . ASN A 1 83 ? 3.303 -0.848 -15.554 1.00 76.69 83 ASN A CA 1
ATOM 676 C C . ASN A 1 83 ? 3.278 -1.362 -16.998 1.00 76.69 83 ASN A C 1
ATOM 678 O O . ASN A 1 83 ? 4.190 -1.050 -17.761 1.00 76.69 83 ASN A O 1
ATOM 682 N N . PHE A 1 84 ? 2.224 -2.082 -17.395 1.00 78.56 84 PHE A N 1
ATOM 683 C CA . PHE A 1 84 ? 2.049 -2.567 -18.767 1.00 78.56 84 PHE A CA 1
ATOM 684 C C . PHE A 1 84 ? 1.942 -1.417 -19.778 1.00 78.56 84 PHE A C 1
ATOM 686 O O . PHE A 1 84 ? 2.586 -1.433 -20.827 1.00 78.56 84 PHE A O 1
ATOM 693 N N . TRP A 1 85 ? 1.169 -0.379 -19.447 1.00 79.88 85 TRP A N 1
ATOM 694 C CA . TRP A 1 85 ? 1.047 0.820 -20.275 1.00 79.88 85 TRP A CA 1
ATOM 695 C C . TRP A 1 85 ? 2.389 1.545 -20.432 1.00 79.88 85 TRP A C 1
ATOM 697 O O . TRP A 1 85 ? 2.778 1.907 -21.541 1.00 79.88 85 TRP A O 1
ATOM 707 N N . ILE A 1 86 ? 3.140 1.712 -19.339 1.00 76.31 86 ILE A N 1
ATOM 708 C CA . ILE A 1 86 ? 4.464 2.344 -19.380 1.00 76.31 86 ILE A CA 1
ATOM 709 C C . ILE A 1 86 ? 5.483 1.508 -20.152 1.00 76.31 86 ILE A C 1
ATOM 711 O O . ILE A 1 86 ? 6.289 2.083 -20.885 1.00 76.31 86 ILE A O 1
ATOM 715 N N . SER A 1 87 ? 5.464 0.179 -20.022 1.00 69.38 87 SER A N 1
ATOM 716 C CA . SER A 1 87 ? 6.372 -0.672 -20.795 1.00 69.38 87 SER A CA 1
ATOM 717 C C . SER A 1 87 ? 6.046 -0.669 -22.286 1.00 69.38 87 SER A C 1
ATOM 719 O O . SER A 1 87 ? 6.961 -0.829 -23.075 1.00 69.38 87 SER A O 1
ATOM 721 N N . GLY A 1 88 ? 4.777 -0.489 -22.672 1.00 68.62 88 GLY A N 1
ATOM 722 C CA . GLY A 1 88 ? 4.355 -0.421 -24.077 1.00 68.62 88 GLY A CA 1
ATOM 723 C C . GLY A 1 88 ? 4.591 0.933 -24.762 1.00 68.62 88 GLY A C 1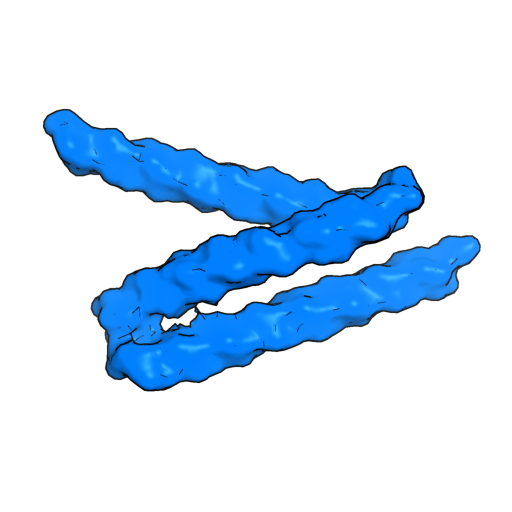
ATOM 724 O O . GLY A 1 88 ? 4.565 1.002 -25.986 1.00 68.62 88 GLY A O 1
ATOM 725 N N . ILE A 1 89 ? 4.807 2.008 -23.994 1.00 63.09 89 ILE A N 1
ATOM 726 C CA . ILE A 1 89 ? 5.191 3.339 -24.507 1.00 63.09 89 ILE A CA 1
ATOM 727 C C . ILE A 1 89 ? 6.714 3.460 -24.719 1.00 63.09 89 ILE A C 1
ATOM 729 O O . ILE A 1 89 ? 7.157 4.347 -25.450 1.00 63.09 89 ILE A O 1
ATOM 733 N N . ARG A 1 90 ? 7.515 2.604 -24.072 1.00 51.47 90 ARG A N 1
ATOM 734 C CA . ARG A 1 90 ? 8.974 2.526 -24.256 1.00 51.47 90 ARG A CA 1
ATOM 735 C C . ARG A 1 90 ? 9.359 1.642 -25.431 1.00 51.47 90 ARG A C 1
ATOM 737 O O . ARG A 1 90 ? 10.401 1.977 -26.035 1.00 51.47 90 ARG A O 1
#

Organism: NCBI:txid2012477